Protein AF-A0A960I6V1-F1 (afdb_monomer_lite)

Secondary structure (DSSP, 8-state):
-PPPPP--GGGGGGG--TTPEEE---GGG--HHHHHHHHHTGGG-SS-EEE-SS--S--GGG-

Foldseek 3Di:
DDDDDDDQLLVCVVVDAEQEEAEFDADPRGPVRNLVSCLVCVVVYHNYHYDYDHDPDDDPVVD

Structure (mmCIF, N/CA/C/O backbone):
data_AF-A0A960I6V1-F1
#
_entry.id   AF-A0A960I6V1-F1
#
loop_
_atom_site.group_PDB
_atom_site.id
_atom_site.type_symbol
_atom_site.label_atom_id
_atom_site.label_alt_id
_atom_site.label_comp_id
_atom_site.label_asym_id
_atom_site.label_entity_id
_atom_site.label_seq_id
_atom_site.pdbx_PDB_ins_code
_atom_site.Cartn_x
_atom_site.Cartn_y
_atom_site.Cartn_z
_atom_site.occupancy
_atom_site.B_iso_or_equiv
_atom_site.auth_seq_id
_atom_site.auth_comp_id
_atom_site.auth_asym_id
_atom_site.auth_atom_id
_atom_site.pdbx_PDB_model_num
ATOM 1 N N . MET A 1 1 ? 10.164 -24.852 1.894 1.00 73.12 1 MET A N 1
ATOM 2 C CA . MET A 1 1 ? 9.256 -23.753 2.289 1.00 73.12 1 MET A CA 1
ATOM 3 C C . MET A 1 1 ? 8.145 -23.698 1.256 1.00 73.12 1 MET A C 1
ATOM 5 O O . MET A 1 1 ? 8.456 -23.505 0.089 1.00 73.12 1 MET A O 1
ATOM 9 N N . ARG A 1 2 ? 6.892 -23.978 1.634 1.00 87.94 2 ARG A N 1
ATOM 10 C CA . ARG A 1 2 ? 5.762 -23.840 0.706 1.00 87.94 2 ARG A CA 1
ATOM 11 C C . ARG A 1 2 ?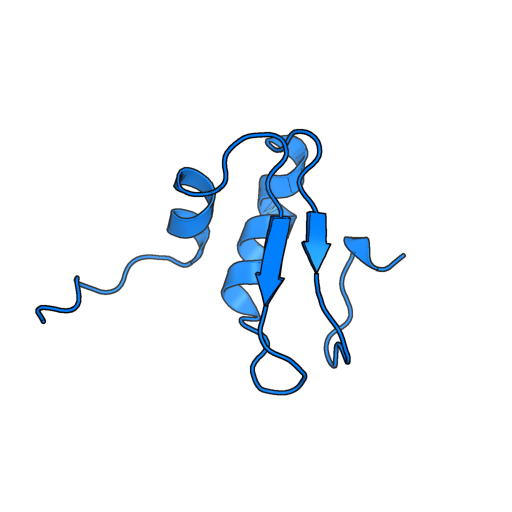 5.368 -22.368 0.693 1.00 87.94 2 ARG A C 1
ATOM 13 O O . ARG A 1 2 ? 5.025 -21.833 1.742 1.00 87.94 2 ARG A O 1
ATOM 20 N N . VAL A 1 3 ? 5.480 -21.725 -0.462 1.00 83.94 3 VAL A N 1
ATOM 21 C CA . VAL A 1 3 ? 4.939 -20.378 -0.654 1.00 83.94 3 VAL A CA 1
ATOM 22 C C . VAL A 1 3 ? 3.421 -20.535 -0.800 1.00 83.94 3 VAL A C 1
ATOM 24 O O . VAL A 1 3 ? 2.997 -21.438 -1.528 1.00 83.94 3 VAL A O 1
ATOM 27 N N . PRO A 1 4 ? 2.605 -19.772 -0.054 1.00 86.25 4 PRO A N 1
ATOM 28 C CA . PRO A 1 4 ? 1.156 -19.809 -0.214 1.00 86.25 4 PRO A CA 1
ATOM 29 C C . PRO A 1 4 ? 0.748 -19.356 -1.620 1.00 86.25 4 PRO A C 1
ATOM 31 O O . PRO A 1 4 ? 1.523 -18.700 -2.319 1.00 86.25 4 PRO A O 1
ATOM 34 N N . ASP A 1 5 ? -0.473 -19.707 -2.018 1.00 95.75 5 ASP A N 1
ATOM 35 C CA . ASP A 1 5 ? -1.045 -19.214 -3.267 1.00 95.75 5 ASP A CA 1
ATOM 36 C C . ASP A 1 5 ? -1.100 -17.676 -3.252 1.00 95.75 5 ASP A C 1
ATOM 38 O O . ASP A 1 5 ? -1.274 -17.070 -2.186 1.00 95.75 5 ASP A O 1
ATOM 42 N N . PRO A 1 6 ? -0.927 -17.021 -4.413 1.00 94.88 6 PRO A N 1
ATOM 43 C CA . PRO A 1 6 ? -1.000 -15.573 -4.489 1.00 94.88 6 PRO A CA 1
ATOM 44 C C . PRO A 1 6 ? -2.392 -15.090 -4.080 1.00 94.88 6 PRO A C 1
ATOM 46 O O . PRO A 1 6 ? -3.415 -15.645 -4.481 1.00 94.88 6 PRO A O 1
ATOM 49 N N . VAL A 1 7 ? -2.416 -14.011 -3.308 1.00 96.50 7 VAL A N 1
ATOM 50 C CA . VAL A 1 7 ? -3.631 -13.320 -2.871 1.00 96.50 7 VAL A CA 1
ATOM 51 C C . VAL A 1 7 ? -3.601 -11.869 -3.360 1.00 96.50 7 VAL A C 1
ATOM 53 O O . VAL A 1 7 ? -2.533 -11.372 -3.732 1.00 96.50 7 VAL A O 1
ATOM 56 N N . PRO A 1 8 ? -4.743 -11.160 -3.377 1.00 97.25 8 PRO A N 1
ATOM 57 C CA . PRO A 1 8 ? -4.765 -9.740 -3.713 1.00 97.25 8 PRO A CA 1
ATOM 58 C C . PRO A 1 8 ? -3.873 -8.912 -2.778 1.00 97.25 8 PRO A C 1
ATOM 60 O O . PRO A 1 8 ? -3.766 -9.214 -1.591 1.00 97.25 8 PRO A O 1
ATOM 63 N N . ALA A 1 9 ? -3.303 -7.814 -3.282 1.00 96.88 9 ALA A N 1
ATOM 64 C CA . ALA A 1 9 ? -2.439 -6.924 -2.496 1.00 96.88 9 ALA A CA 1
ATOM 65 C C . ALA A 1 9 ? -3.118 -6.396 -1.215 1.00 96.88 9 ALA A C 1
ATOM 67 O O . ALA A 1 9 ? -2.471 -6.271 -0.178 1.00 96.88 9 ALA A O 1
ATOM 68 N N . ALA A 1 10 ? -4.436 -6.171 -1.262 1.00 96.94 10 ALA A N 1
ATOM 69 C CA . ALA A 1 10 ? -5.240 -5.728 -0.122 1.00 96.94 10 ALA A CA 1
ATOM 70 C C . ALA A 1 10 ? -5.253 -6.711 1.063 1.00 96.94 10 ALA A C 1
ATOM 72 O O . ALA A 1 10 ? -5.534 -6.295 2.181 1.00 96.94 10 ALA A O 1
ATOM 73 N N . ALA A 1 11 ? -4.881 -7.981 0.871 1.00 96.31 11 ALA A N 1
ATOM 74 C CA . ALA A 1 11 ? -4.737 -8.927 1.979 1.00 96.31 11 ALA A CA 1
ATOM 75 C C . ALA A 1 11 ? -3.658 -8.496 2.996 1.00 96.31 11 ALA A C 1
ATOM 77 O O . ALA A 1 11 ? -3.647 -8.972 4.128 1.00 96.31 11 ALA A O 1
ATOM 78 N N . VAL A 1 12 ? -2.755 -7.573 2.630 1.00 94.12 12 VAL A N 1
ATOM 79 C CA . VAL A 1 12 ? -1.782 -6.999 3.571 1.00 94.12 12 VAL A CA 1
ATOM 80 C C . VAL A 1 12 ? -2.450 -6.191 4.688 1.00 94.12 12 VAL A C 1
ATOM 82 O O . VAL A 1 12 ? -1.879 -6.084 5.771 1.00 94.12 12 VAL A O 1
ATOM 85 N N . LEU A 1 13 ? -3.640 -5.622 4.447 1.00 94.81 13 LEU A N 1
ATOM 86 C CA . LEU A 1 13 ? -4.324 -4.755 5.411 1.00 94.81 13 LEU A CA 1
ATOM 87 C C . LEU A 1 13 ? -4.636 -5.517 6.705 1.00 94.81 13 LEU A C 1
ATOM 89 O O . LEU A 1 13 ? -4.429 -4.982 7.793 1.00 94.81 13 LEU A O 1
ATOM 93 N N . ASP A 1 14 ? -4.991 -6.799 6.584 1.00 94.50 14 ASP A N 1
ATOM 94 C CA . ASP A 1 14 ? -5.272 -7.699 7.710 1.00 94.50 14 ASP A CA 1
ATOM 95 C C . ASP A 1 14 ? -4.036 -7.970 8.590 1.00 94.50 14 ASP A C 1
ATOM 97 O O . ASP A 1 14 ? -4.153 -8.417 9.732 1.00 94.50 14 ASP A O 1
ATOM 101 N N . LEU A 1 15 ? -2.832 -7.691 8.078 1.00 93.00 15 LEU A N 1
ATOM 102 C CA . LEU A 1 15 ? -1.564 -7.894 8.783 1.00 93.00 15 LEU A CA 1
ATOM 103 C C . LEU A 1 15 ? -1.085 -6.626 9.510 1.00 93.00 15 LEU A C 1
ATOM 105 O O . LEU A 1 15 ? -0.224 -6.698 10.396 1.00 93.00 15 LEU A O 1
ATOM 109 N N . ILE A 1 16 ? -1.621 -5.456 9.150 1.00 94.25 16 ILE A N 1
ATOM 110 C CA . ILE A 1 16 ? -1.183 -4.163 9.680 1.00 94.25 16 ILE A CA 1
ATOM 111 C C . ILE A 1 16 ? -2.034 -3.806 10.900 1.00 94.25 16 ILE A C 1
ATOM 113 O O . ILE A 1 16 ? -3.106 -3.218 10.817 1.00 94.25 16 ILE A O 1
ATOM 117 N N . GLY A 1 17 ? -1.516 -4.144 12.079 1.00 89.56 17 GLY A N 1
ATOM 118 C CA . GLY A 1 17 ? -2.109 -3.711 13.344 1.00 89.56 17 GLY A CA 1
ATOM 119 C C . GLY A 1 17 ? -1.950 -2.207 13.621 1.00 89.56 17 GLY A C 1
ATOM 120 O O . GLY A 1 17 ? -1.214 -1.484 12.946 1.00 89.56 17 GLY A O 1
ATOM 121 N N . ARG A 1 18 ? -2.583 -1.742 14.704 1.00 92.50 18 ARG A N 1
ATOM 122 C CA . ARG A 1 18 ? -2.473 -0.355 15.193 1.00 92.50 18 ARG A CA 1
ATOM 123 C C . ARG A 1 18 ? -1.016 0.011 15.509 1.00 92.50 18 ARG A C 1
ATOM 125 O O . ARG A 1 18 ? -0.262 -0.797 16.054 1.00 92.50 18 ARG A O 1
ATOM 132 N N . ARG A 1 19 ? -0.647 1.263 15.220 1.00 92.81 19 ARG A N 1
ATOM 133 C CA . ARG A 1 19 ? 0.638 1.909 15.551 1.00 92.81 19 ARG A CA 1
ATOM 134 C C . ARG A 1 19 ? 1.875 1.199 14.990 1.00 92.81 19 ARG A C 1
ATOM 136 O O . ARG A 1 19 ? 2.952 1.243 15.591 1.00 92.81 19 ARG A O 1
ATOM 143 N N . ARG A 1 20 ? 1.728 0.497 13.864 1.00 94.19 20 ARG A N 1
ATOM 144 C CA . ARG A 1 20 ? 2.811 -0.267 13.232 1.00 94.19 20 ARG A CA 1
ATOM 145 C C . ARG A 1 20 ? 3.693 0.597 12.338 1.00 94.19 20 ARG A C 1
ATOM 147 O O . ARG A 1 20 ? 3.266 1.604 11.784 1.00 94.19 20 ARG A O 1
ATOM 154 N N . ASN A 1 21 ? 4.938 0.157 12.194 1.00 94.94 21 ASN A N 1
ATOM 155 C CA . ASN A 1 21 ? 5.874 0.691 11.216 1.00 94.94 21 ASN A CA 1
ATOM 156 C C . ASN A 1 21 ? 5.940 -0.295 10.047 1.00 94.94 21 ASN A C 1
ATOM 158 O O . ASN A 1 21 ? 6.224 -1.473 10.262 1.00 94.94 21 ASN A O 1
ATOM 162 N N . VAL A 1 22 ? 5.680 0.188 8.838 1.00 94.56 22 VAL A N 1
ATOM 163 C CA . VAL A 1 22 ? 5.822 -0.563 7.589 1.00 94.56 22 VAL A CA 1
ATOM 164 C C . VAL A 1 22 ? 7.109 -0.089 6.932 1.00 94.56 22 VAL A C 1
ATOM 166 O O . VAL A 1 22 ? 7.261 1.100 6.680 1.00 94.56 22 VAL A O 1
ATOM 169 N N . VAL A 1 23 ? 8.053 -0.995 6.696 1.00 95.75 23 VAL A N 1
ATOM 170 C CA . VAL A 1 23 ? 9.310 -0.686 6.002 1.00 95.75 23 VAL A CA 1
ATOM 171 C C . VAL A 1 23 ? 9.215 -1.262 4.602 1.00 95.75 23 VAL A C 1
ATOM 173 O O . VAL A 1 23 ? 8.896 -2.442 4.452 1.00 95.75 23 VAL A O 1
ATOM 176 N N . VAL A 1 24 ? 9.482 -0.439 3.592 1.00 95.69 24 VAL A N 1
ATOM 177 C CA . VAL A 1 24 ? 9.419 -0.860 2.189 1.00 95.69 24 VAL A CA 1
ATOM 178 C C . VAL A 1 24 ? 10.795 -0.800 1.528 1.00 95.69 24 VAL A C 1
ATOM 180 O O . VAL A 1 24 ? 11.633 0.011 1.932 1.00 95.69 24 VAL A O 1
ATOM 183 N N . PRO A 1 25 ? 11.059 -1.653 0.523 1.00 96.38 25 PRO A N 1
ATOM 184 C CA . PRO A 1 25 ? 12.272 -1.544 -0.269 1.00 96.38 25 PRO A CA 1
ATOM 185 C C . PRO A 1 25 ? 12.380 -0.196 -0.994 1.00 96.38 25 PRO A C 1
ATOM 187 O O . PRO A 1 25 ? 11.394 0.499 -1.236 1.00 96.38 25 PRO A O 1
ATOM 190 N N . LEU A 1 26 ? 13.614 0.150 -1.344 1.00 95.12 26 LEU A N 1
ATOM 191 C CA . LEU A 1 26 ? 13.983 1.426 -1.949 1.00 95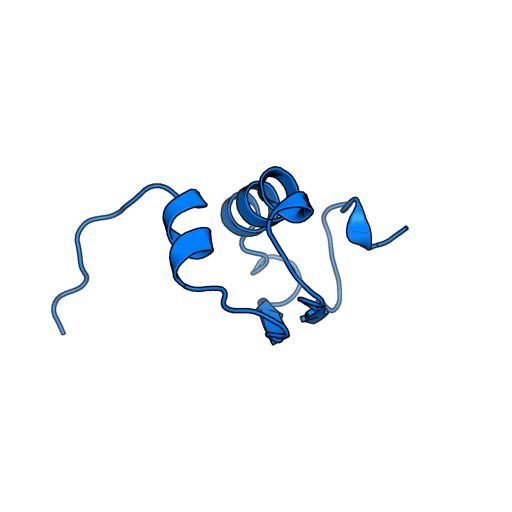.12 26 LEU A CA 1
ATOM 192 C C . LEU A 1 26 ? 13.765 1.420 -3.466 1.00 95.12 26 LEU A C 1
ATOM 194 O O . LEU A 1 26 ? 13.935 0.380 -4.110 1.00 95.12 26 LEU A O 1
ATOM 198 N N . ALA A 1 27 ? 13.533 2.601 -4.047 1.00 93.94 27 ALA A N 1
ATOM 199 C CA . ALA A 1 27 ? 13.577 2.826 -5.491 1.00 93.94 27 ALA A CA 1
ATOM 200 C C . ALA A 1 27 ? 12.686 1.841 -6.283 1.00 93.94 27 ALA A C 1
ATOM 202 O O . ALA A 1 27 ? 11.502 1.687 -6.000 1.00 93.94 27 ALA A O 1
ATOM 203 N N . ASN A 1 28 ? 13.271 1.120 -7.244 1.00 96.19 28 ASN A N 1
ATOM 204 C CA . ASN A 1 28 ? 12.597 0.110 -8.068 1.00 96.19 28 ASN A CA 1
ATOM 205 C C . ASN A 1 28 ? 12.074 -1.106 -7.282 1.00 96.19 28 ASN A C 1
ATOM 207 O O . ASN A 1 28 ? 11.364 -1.931 -7.849 1.00 96.19 28 ASN A O 1
ATOM 211 N N . GLY A 1 29 ? 12.453 -1.257 -6.011 1.00 95.56 29 GLY A N 1
ATOM 212 C CA . GLY A 1 29 ? 11.923 -2.300 -5.135 1.00 95.56 29 GLY A CA 1
ATOM 213 C C . GLY A 1 29 ? 10.599 -1.926 -4.464 1.00 95.56 29 GLY A C 1
ATOM 214 O O . GLY A 1 29 ? 10.036 -2.753 -3.747 1.00 95.56 29 GLY A O 1
ATOM 215 N N . GLU A 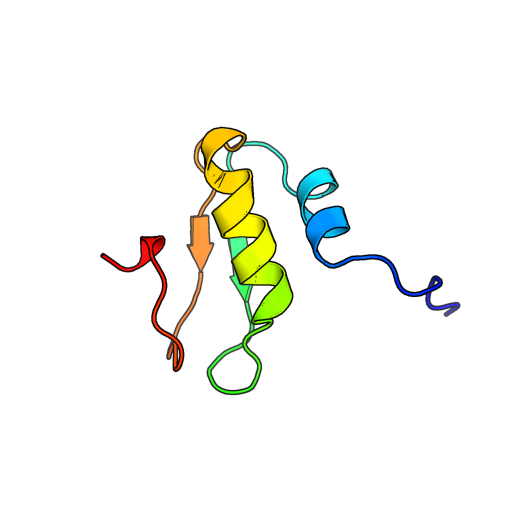1 30 ? 10.116 -0.696 -4.648 1.00 95.94 30 GLU A N 1
ATOM 216 C CA . GLU A 1 30 ? 8.862 -0.236 -4.063 1.00 95.94 30 GLU A CA 1
ATOM 217 C C . GLU A 1 30 ? 7.691 -1.163 -4.458 1.00 95.94 30 GLU A C 1
ATOM 219 O O . GLU A 1 30 ? 7.456 -1.393 -5.648 1.00 95.94 30 GLU A O 1
ATOM 224 N N . PRO A 1 31 ? 6.917 -1.693 -3.491 1.00 96.38 31 PRO A N 1
ATOM 225 C CA . PRO A 1 31 ? 5.822 -2.606 -3.775 1.00 96.38 31 PRO A CA 1
ATOM 226 C C . PRO A 1 31 ? 4.573 -1.794 -4.125 1.00 96.38 31 PRO A C 1
ATOM 228 O O . PRO A 1 31 ? 3.655 -1.668 -3.315 1.00 96.38 31 PRO A O 1
ATOM 231 N N . VAL A 1 32 ? 4.567 -1.217 -5.330 1.00 96.25 32 VAL A N 1
ATOM 232 C CA . VAL A 1 32 ? 3.621 -0.163 -5.732 1.00 96.25 32 VAL A CA 1
ATOM 233 C C . VAL A 1 32 ? 2.170 -0.533 -5.432 1.00 96.25 32 VAL A C 1
ATOM 235 O O . VAL A 1 32 ? 1.496 0.189 -4.707 1.00 96.25 32 VAL A O 1
ATOM 238 N N . THR A 1 33 ? 1.728 -1.707 -5.885 1.00 96.75 33 THR A N 1
ATOM 239 C CA . THR A 1 33 ? 0.345 -2.185 -5.716 1.00 96.75 33 THR A CA 1
ATOM 240 C C . THR A 1 33 ? -0.034 -2.483 -4.263 1.00 96.75 33 THR A C 1
ATOM 242 O O . THR A 1 33 ? -1.208 -2.425 -3.903 1.00 96.75 33 THR A O 1
ATOM 245 N N . VAL A 1 34 ? 0.944 -2.795 -3.410 1.00 96.38 34 VAL A N 1
ATOM 246 C CA . VAL A 1 34 ? 0.734 -3.006 -1.970 1.00 96.38 34 VAL A CA 1
ATOM 247 C C . VAL A 1 34 ? 0.582 -1.664 -1.262 1.00 96.38 34 VAL A C 1
ATOM 249 O O . VAL A 1 34 ? -0.323 -1.512 -0.446 1.00 96.38 34 VAL A O 1
ATOM 252 N N . LEU A 1 35 ? 1.423 -0.680 -1.592 1.00 95.88 35 LEU A N 1
ATOM 253 C CA . LEU A 1 35 ? 1.301 0.675 -1.050 1.00 95.88 35 LEU A CA 1
ATOM 254 C C . LEU A 1 35 ? -0.000 1.352 -1.499 1.00 95.88 35 LEU A C 1
ATOM 256 O O . LEU A 1 35 ? -0.659 1.975 -0.671 1.00 95.88 35 LEU A O 1
ATOM 260 N N . ASP A 1 36 ? -0.434 1.137 -2.744 1.00 96.31 36 ASP A N 1
ATOM 261 C CA . ASP A 1 36 ? -1.728 1.632 -3.236 1.00 96.31 36 ASP A CA 1
ATOM 262 C C . ASP A 1 36 ? -2.895 1.087 -2.399 1.00 96.31 36 ASP A C 1
ATOM 264 O O . ASP A 1 36 ? -3.810 1.826 -2.033 1.00 96.31 36 ASP A O 1
ATOM 268 N N . ALA A 1 37 ? -2.853 -0.205 -2.051 1.00 96.75 37 ALA A N 1
ATOM 269 C CA . ALA A 1 37 ? -3.870 -0.829 -1.211 1.00 96.75 37 ALA A CA 1
ATOM 270 C C . ALA A 1 37 ? -3.859 -0.274 0.224 1.00 96.75 37 ALA A C 1
ATOM 272 O O . ALA A 1 37 ? -4.921 -0.027 0.794 1.00 96.75 37 ALA A O 1
ATOM 273 N N . ILE A 1 38 ? -2.671 -0.042 0.794 1.00 94.88 38 ILE A N 1
ATOM 274 C CA . ILE A 1 38 ? -2.504 0.577 2.119 1.00 94.88 38 ILE A CA 1
ATOM 275 C C . ILE A 1 38 ? -3.069 2.001 2.123 1.00 94.88 38 ILE A C 1
ATOM 277 O O . ILE A 1 38 ? -3.800 2.362 3.042 1.00 94.88 38 ILE A O 1
ATOM 281 N N . GLU A 1 39 ? -2.789 2.795 1.090 1.00 93.69 39 GLU A N 1
ATOM 282 C CA . GLU A 1 39 ? -3.343 4.144 0.945 1.00 93.69 39 GLU A CA 1
ATOM 283 C C . GLU A 1 39 ? -4.867 4.137 0.801 1.00 93.69 39 GLU A C 1
ATOM 285 O O . GLU A 1 39 ? -5.546 4.959 1.415 1.00 93.69 39 GLU A O 1
ATOM 290 N N . ALA A 1 40 ? -5.419 3.204 0.021 1.00 94.81 40 ALA A N 1
ATOM 291 C CA . ALA A 1 40 ? -6.865 3.066 -0.137 1.00 94.81 40 ALA A CA 1
ATOM 292 C C . ALA A 1 40 ? -7.573 2.678 1.176 1.00 94.81 40 ALA A C 1
ATOM 294 O O . ALA A 1 40 ? -8.723 3.058 1.380 1.00 94.81 40 ALA A O 1
ATOM 295 N N . GLY A 1 41 ? -6.891 1.952 2.070 1.00 92.94 41 GLY A N 1
ATOM 296 C CA . GLY A 1 41 ? -7.394 1.556 3.390 1.00 92.94 41 GLY A CA 1
ATOM 297 C C . GLY A 1 41 ? -7.024 2.503 4.539 1.00 92.94 41 GLY A C 1
ATOM 298 O O . GLY A 1 41 ? -7.275 2.163 5.695 1.00 92.94 41 GLY A O 1
ATOM 299 N N . ALA A 1 42 ? -6.416 3.662 4.257 1.00 91.56 42 ALA A N 1
ATOM 300 C CA . ALA A 1 42 ? -5.757 4.490 5.269 1.00 91.56 42 ALA A CA 1
ATOM 301 C C . ALA A 1 42 ? -6.672 4.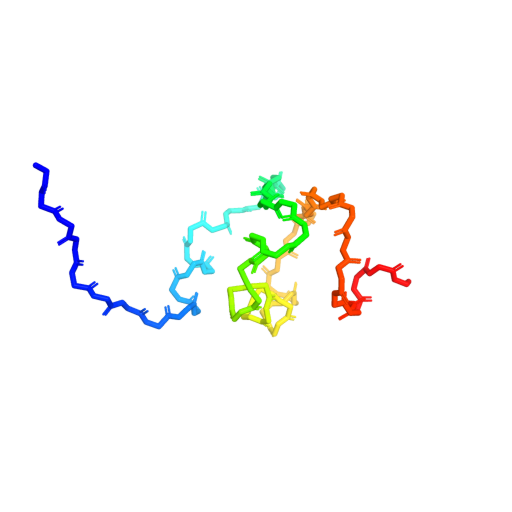950 6.418 1.00 91.56 42 ALA A C 1
ATOM 303 O O . ALA A 1 42 ? -6.219 5.038 7.559 1.00 91.56 42 ALA A O 1
ATOM 304 N N . GLU A 1 43 ? -7.957 5.187 6.142 1.00 91.44 43 GLU A N 1
ATOM 305 C CA . GLU A 1 43 ? -8.953 5.598 7.145 1.00 91.44 43 GLU A CA 1
ATOM 306 C C . GLU A 1 43 ? -9.156 4.557 8.260 1.00 91.44 43 GLU A C 1
ATOM 308 O O . GLU A 1 43 ? -9.561 4.904 9.368 1.00 91.44 43 GLU A O 1
ATOM 313 N N . GLY A 1 44 ? -8.846 3.283 7.994 1.00 90.31 44 GLY A N 1
ATOM 314 C CA . GLY A 1 44 ? -8.942 2.197 8.972 1.00 90.31 44 GLY A CA 1
ATOM 315 C C . GLY A 1 44 ? -7.735 2.078 9.907 1.00 90.31 44 GLY A C 1
ATOM 316 O O . GLY A 1 44 ? -7.769 1.285 10.852 1.00 90.31 44 GLY A O 1
ATOM 317 N N . PHE A 1 45 ? -6.658 2.832 9.670 1.00 92.06 45 PHE A N 1
ATOM 318 C CA . PHE A 1 45 ? -5.429 2.725 10.450 1.00 92.06 45 PHE A CA 1
ATOM 319 C C . PHE A 1 45 ? -5.342 3.746 11.580 1.00 92.06 45 PHE A C 1
ATOM 321 O O . PHE A 1 45 ? -5.694 4.912 11.447 1.00 92.06 45 PHE A O 1
ATOM 328 N N . GLU A 1 46 ? -4.736 3.324 12.691 1.00 93.12 46 GLU A N 1
ATOM 329 C CA . GLU A 1 46 ? -4.360 4.226 13.777 1.00 93.12 46 GLU A CA 1
ATOM 330 C C . GLU A 1 46 ? -2.841 4.315 13.899 1.00 93.12 46 GLU A C 1
ATOM 332 O O . GLU A 1 46 ? -2.183 3.344 14.280 1.00 93.12 46 GLU A O 1
ATOM 337 N N . SER A 1 47 ? -2.294 5.500 13.619 1.00 90.31 47 SER A N 1
ATOM 338 C CA . SER A 1 47 ? -0.872 5.850 13.781 1.00 90.31 47 SER A CA 1
ATOM 339 C C . SER A 1 47 ? 0.120 4.898 13.090 1.00 90.31 47 SER A C 1
ATOM 341 O O . SER A 1 47 ? 1.212 4.654 13.612 1.00 90.31 47 SER A O 1
ATOM 343 N N . VAL A 1 48 ? -0.243 4.342 11.933 1.00 94.31 48 VAL A N 1
ATOM 344 C CA . VAL A 1 48 ? 0.678 3.564 11.090 1.00 94.31 48 VAL A CA 1
ATO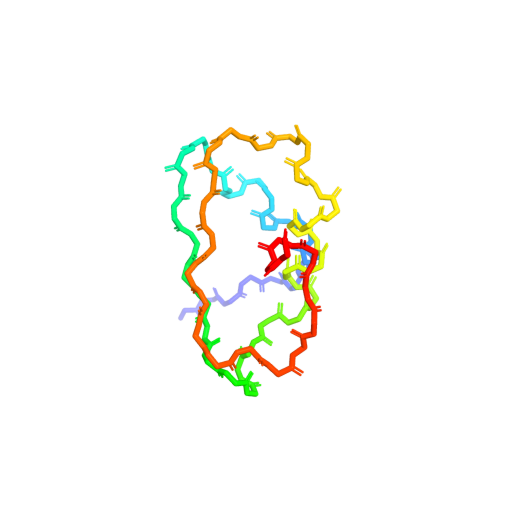M 345 C C . VAL A 1 48 ? 1.667 4.509 10.402 1.00 94.31 48 VAL A C 1
ATOM 347 O O . VAL A 1 48 ? 1.290 5.594 9.968 1.00 94.31 48 VAL A O 1
ATOM 350 N N . ARG A 1 49 ? 2.943 4.114 10.321 1.00 94.25 49 ARG A N 1
ATOM 351 C CA . ARG A 1 49 ? 4.005 4.883 9.650 1.00 94.25 49 ARG A CA 1
ATOM 352 C C . ARG A 1 49 ? 4.683 4.055 8.574 1.00 94.25 49 ARG A C 1
ATOM 354 O O . ARG A 1 49 ? 5.147 2.951 8.860 1.00 94.25 49 ARG A O 1
ATOM 361 N N . VAL A 1 50 ? 4.794 4.616 7.377 1.00 94.06 50 VAL A N 1
ATOM 362 C CA . VAL A 1 50 ? 5.554 4.023 6.274 1.00 94.06 50 VAL A CA 1
ATOM 363 C C . VAL A 1 50 ? 6.956 4.625 6.264 1.00 94.06 50 VAL A C 1
ATOM 365 O O . VAL A 1 50 ? 7.123 5.838 6.191 1.00 94.06 50 VAL A O 1
ATOM 368 N N . HIS A 1 51 ? 7.966 3.766 6.361 1.00 94.69 51 HIS A N 1
ATOM 369 C CA . HIS A 1 51 ? 9.375 4.127 6.242 1.00 94.69 51 HIS A CA 1
ATOM 370 C C . HIS A 1 51 ? 9.817 3.827 4.820 1.00 94.69 51 HIS A C 1
ATOM 372 O O . HIS A 1 51 ? 10.073 2.674 4.464 1.00 94.69 51 HIS A O 1
ATOM 378 N N . GLN A 1 52 ? 9.876 4.881 4.018 1.00 92.88 52 GLN A N 1
ATOM 379 C CA . GLN A 1 52 ? 10.276 4.840 2.621 1.00 92.88 52 GLN A CA 1
ATOM 380 C C . GLN A 1 52 ? 11.415 5.836 2.411 1.00 92.88 52 GLN A C 1
ATOM 382 O O . GLN A 1 52 ? 11.370 6.960 2.908 1.00 92.88 52 GLN A O 1
ATOM 387 N N . MET A 1 53 ? 12.442 5.426 1.671 1.00 92.06 53 MET A N 1
ATOM 388 C CA . MET A 1 53 ? 13.511 6.313 1.218 1.00 92.06 53 MET A CA 1
ATOM 389 C C . MET A 1 53 ? 13.663 6.162 -0.297 1.00 92.06 53 MET A C 1
ATOM 391 O O . MET A 1 53 ? 13.474 5.071 -0.832 1.00 92.06 53 MET A O 1
ATOM 395 N N . HIS A 1 54 ? 14.011 7.255 -0.980 1.00 92.12 54 HIS A N 1
ATOM 396 C CA . HIS A 1 54 ? 14.150 7.293 -2.441 1.00 92.12 54 HIS A CA 1
ATOM 397 C C . HIS A 1 54 ? 12.891 6.779 -3.171 1.00 92.12 54 HIS A C 1
ATOM 399 O O . HIS A 1 54 ? 12.950 5.830 -3.955 1.00 92.12 54 HIS A O 1
ATOM 405 N N . ALA A 1 55 ? 11.738 7.383 -2.861 1.00 91.12 55 ALA A N 1
ATOM 406 C CA . ALA A 1 55 ? 10.489 7.123 -3.569 1.00 91.12 55 ALA A CA 1
ATOM 407 C C . ALA A 1 55 ? 10.599 7.627 -5.016 1.00 91.12 55 ALA A C 1
ATOM 409 O O . ALA A 1 55 ? 10.974 8.778 -5.241 1.00 91.12 55 ALA A O 1
ATOM 410 N N . LEU A 1 56 ? 10.299 6.756 -5.983 1.00 93.44 56 LEU A N 1
ATOM 411 C CA . LEU A 1 56 ? 10.247 7.115 -7.408 1.00 93.44 56 LEU A CA 1
ATOM 412 C C . LEU A 1 56 ? 8.816 7.399 -7.877 1.00 93.44 56 LEU A C 1
ATOM 414 O O . LEU A 1 56 ? 8.627 8.048 -8.903 1.00 93.44 56 LEU A O 1
ATOM 418 N N . HIS A 1 57 ? 7.827 6.919 -7.123 1.00 91.88 57 HIS A N 1
ATOM 419 C CA . HIS A 1 57 ? 6.415 7.190 -7.348 1.00 91.88 57 HIS A CA 1
ATOM 420 C C . HIS A 1 57 ? 5.933 8.229 -6.345 1.00 91.88 57 HIS A C 1
ATOM 422 O O . HIS A 1 57 ? 6.318 8.199 -5.173 1.00 91.88 57 HIS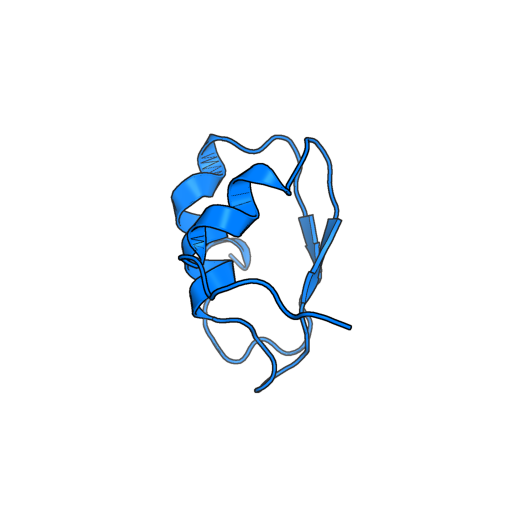 A O 1
ATOM 428 N N . ASP A 1 58 ? 5.081 9.135 -6.813 1.00 90.56 58 ASP A N 1
ATOM 429 C CA . ASP A 1 58 ? 4.429 10.098 -5.939 1.00 90.56 58 ASP A CA 1
ATOM 430 C C . ASP A 1 58 ? 3.345 9.413 -5.092 1.00 90.56 58 ASP A C 1
ATOM 432 O O . ASP A 1 58 ? 2.690 8.470 -5.545 1.00 90.56 58 ASP A O 1
ATOM 436 N N . ARG A 1 59 ? 3.185 9.856 -3.843 1.00 89.62 59 ARG A N 1
ATOM 437 C CA . ARG A 1 59 ? 2.368 9.179 -2.824 1.00 89.62 59 ARG A CA 1
ATOM 438 C C . ARG A 1 59 ? 1.627 10.207 -1.986 1.00 89.62 59 ARG A C 1
ATOM 440 O O . ARG A 1 59 ? 2.217 11.191 -1.547 1.00 89.62 59 ARG A O 1
ATOM 447 N N . ARG A 1 60 ? 0.352 9.949 -1.675 1.00 86.50 60 ARG A N 1
ATOM 448 C CA . ARG A 1 60 ? -0.488 10.917 -0.942 1.00 86.50 60 ARG A CA 1
ATOM 449 C C . ARG A 1 60 ? 0.053 11.277 0.439 1.00 86.50 60 ARG A C 1
ATOM 451 O O . ARG A 1 60 ? -0.105 12.408 0.863 1.00 86.50 60 ARG A O 1
ATOM 458 N N . TYR A 1 61 ? 0.687 10.330 1.128 1.00 83.12 61 TYR A N 1
ATOM 459 C CA . TYR A 1 61 ? 1.233 10.534 2.473 1.00 83.12 61 TYR A CA 1
ATOM 460 C C . TYR A 1 61 ? 2.615 11.210 2.496 1.00 83.12 61 TYR A C 1
ATOM 462 O O . TYR A 1 61 ? 3.176 11.384 3.577 1.00 83.12 61 TYR A O 1
ATOM 470 N N . LEU A 1 62 ? 3.196 11.529 1.332 1.00 85.94 62 LEU A N 1
ATOM 471 C CA . LEU A 1 62 ? 4.461 12.267 1.240 1.00 85.94 62 LEU A CA 1
ATOM 472 C C . LEU A 1 62 ? 4.264 13.794 1.204 1.00 85.94 62 LEU A C 1
ATOM 474 O O . LEU A 1 62 ? 5.267 14.509 1.209 1.00 85.94 62 LEU A O 1
ATOM 478 N N . HIS A 1 63 ? 3.013 14.278 1.214 1.00 77.94 63 HIS A N 1
ATOM 479 C CA . HIS A 1 63 ? 2.634 15.698 1.183 1.00 77.94 63 HIS A CA 1
ATOM 480 C C . HIS A 1 63 ? 1.876 16.130 2.437 1.00 77.94 63 HIS A C 1
ATOM 482 O O . HIS A 1 63 ? 1.046 15.334 2.934 1.00 77.94 63 HIS A O 1
#

Radius of gyration: 12.3 Å; chains: 1; bounding box: 23×40×24 Å

Sequence (63 aa):
MRVPDPVPAAAVLDLIGRRRNVVVPLANGEPVTVLDAIEAGAEGFESVRVHQMHALHDRRYLH

pLDDT: mean 92.76, std 4.49, range [73.12, 97.25]